Protein AF-A0A4V1V1L4-F1 (afdb_monomer)

Mean predicted aligned error: 12.37 Å

Sequence (119 aa):
MTNTNTQPEEPGHTGGHTPGPWKLGERRGDYVAIDAPSHTGLADVVWHMEDDRICGDPSPCQQANARLIAAAPDLLKALTDVLNTSGARAEYHAFKYADAIERAEAAIARATQPEAGSE

Radius of gyration: 20.82 Å; Cα contacts (8 Å, |Δi|>4): 131; chains: 1; bounding box: 66×24×64 Å

pLDDT: mean 73.31, std 17.33, range [32.75, 95.44]

Nearest PDB structures (foldseek):
  3sjq-assembly1_D  TM=6.613E-01  e=1.783E+00  Rattus norvegicus
  8f6k-assembly1_C  TM=5.291E-01  e=5.862E+00  Shewanella oneidensis
  8f6e-assembly1_B  TM=4.259E-01  e=9.678E+00  Shewanella oneidensis

Solvent-accessible surface area (backbone atoms only — not comparable to full-atom values): 7124 Å² total; per-residue (Å²): 138,85,85,79,83,76,74,80,81,69,82,74,77,77,87,68,80,84,70,58,68,43,34,79,45,68,73,59,90,49,24,30,24,30,21,33,94,90,45,75,65,80,40,77,35,64,32,43,53,86,82,32,60,82,74,74,52,64,41,69,68,31,56,40,51,50,31,38,59,25,26,42,54,49,44,53,50,20,54,51,47,44,54,62,51,69,74,52,62,98,83,80,41,76,71,59,50,51,57,28,49,50,45,37,50,53,27,49,45,56,25,70,54,78,79,77,80,83,130

Foldseek 3Di:
DDDPPDDPDDPDPPDDDDADQWDWDDDDPQWIWIDHPVGTRPDTFGQDDPVRVVVVHGDPVSQLVRQLVSLVNLQVVLVVQCVVQVVPDDPPRPPSNVVSVVSNVVSVCSSGDDDPDDD

Secondary structure (DSSP, 8-state):
---------------PPPPS--EEEEEETTEEEEEETTEEEEEEEE---TTGGGT-SPPHHHHHHHHHHHTHHHHHHHHHHHHHHHTS-TTS-HHHHHHHHHHHHHHHHHHHSPPPPP-

Structure (mmCIF, N/CA/C/O backbone):
data_AF-A0A4V1V1L4-F1
#
_entry.id   AF-A0A4V1V1L4-F1
#
loop_
_atom_site.group_PDB
_atom_site.id
_atom_site.type_symbol
_atom_site.label_atom_id
_atom_site.label_alt_id
_atom_site.label_comp_id
_atom_site.label_asym_id
_atom_site.label_entity_id
_atom_site.label_seq_id
_atom_site.pdbx_PDB_ins_code
_atom_site.Cartn_x
_atom_site.Cartn_y
_atom_site.Cartn_z
_atom_site.occupancy
_atom_site.B_iso_or_equiv
_atom_site.auth_seq_id
_atom_site.auth_comp_id
_atom_site.auth_asym_id
_atom_site.auth_atom_id
_atom_site.pdbx_PDB_model_num
ATOM 1 N N . MET A 1 1 ? -45.304 10.032 -37.216 1.00 40.53 1 MET A N 1
ATOM 2 C CA . MET A 1 1 ? -44.610 8.794 -36.807 1.00 40.53 1 MET A CA 1
ATOM 3 C C . MET A 1 1 ? -43.484 9.205 -35.874 1.00 40.53 1 MET A C 1
ATOM 5 O O . MET A 1 1 ? -42.477 9.714 -36.340 1.00 40.53 1 MET A O 1
ATOM 9 N N . THR A 1 2 ? -43.713 9.137 -34.566 1.00 40.41 2 THR A N 1
ATOM 10 C CA . THR A 1 2 ? -42.731 9.492 -33.532 1.00 40.41 2 THR A CA 1
ATOM 11 C C . THR A 1 2 ? -42.050 8.212 -33.064 1.00 40.41 2 THR A C 1
ATOM 13 O O . THR A 1 2 ? -42.693 7.388 -32.420 1.00 40.41 2 THR A O 1
ATOM 16 N N . ASN A 1 3 ? -40.775 8.027 -33.413 1.00 39.19 3 ASN A N 1
ATOM 17 C CA . ASN A 1 3 ? -39.966 6.932 -32.879 1.00 39.19 3 ASN A CA 1
ATOM 18 C C . ASN A 1 3 ? -39.511 7.299 -31.464 1.00 39.19 3 ASN A C 1
ATOM 20 O O . ASN A 1 3 ? -38.570 8.068 -31.283 1.00 39.19 3 ASN A O 1
ATOM 24 N N . THR A 1 4 ? -40.182 6.745 -30.460 1.00 49.06 4 THR A N 1
ATOM 25 C CA . THR A 1 4 ? -39.678 6.683 -29.088 1.00 49.06 4 THR A CA 1
ATOM 26 C C . THR A 1 4 ? -38.714 5.505 -28.994 1.00 49.06 4 THR A C 1
ATOM 28 O O . THR A 1 4 ? -39.134 4.364 -28.814 1.00 49.06 4 THR A O 1
ATOM 31 N N . ASN A 1 5 ? -37.420 5.776 -29.171 1.00 49.09 5 ASN A N 1
ATOM 32 C CA . ASN A 1 5 ? -36.369 4.823 -28.831 1.00 49.09 5 ASN A CA 1
ATOM 33 C C . ASN A 1 5 ? -36.198 4.829 -27.307 1.00 49.09 5 ASN A C 1
ATOM 35 O O . ASN A 1 5 ? -35.440 5.626 -26.763 1.00 49.09 5 ASN A O 1
ATOM 39 N N . THR A 1 6 ? -36.965 3.994 -26.615 1.00 55.31 6 THR A N 1
ATOM 40 C CA . THR A 1 6 ? -36.778 3.740 -25.186 1.00 55.31 6 THR A CA 1
ATOM 41 C C . THR A 1 6 ? -35.727 2.643 -25.055 1.00 55.31 6 THR A C 1
ATOM 43 O O . THR A 1 6 ? -36.057 1.459 -25.074 1.00 55.31 6 THR A O 1
ATOM 46 N N . GLN A 1 7 ? -34.451 3.028 -24.974 1.00 49.84 7 GLN A N 1
ATOM 47 C CA . GLN A 1 7 ? -33.442 2.122 -24.429 1.00 49.84 7 GLN A CA 1
ATOM 48 C C . GLN A 1 7 ? -33.807 1.839 -22.964 1.00 49.84 7 GLN A C 1
ATOM 50 O O . GLN A 1 7 ? -34.117 2.786 -22.238 1.00 49.84 7 GLN A O 1
ATOM 55 N N . PRO A 1 8 ? -33.809 0.573 -22.516 1.00 46.41 8 PRO A N 1
ATOM 56 C CA . PRO A 1 8 ? -33.900 0.281 -21.097 1.00 46.41 8 PRO A CA 1
ATOM 57 C C . PRO A 1 8 ? -32.658 0.861 -20.414 1.00 46.41 8 PRO A C 1
ATOM 59 O O . PRO A 1 8 ? -31.533 0.570 -20.817 1.00 46.41 8 PRO A O 1
ATOM 62 N N . GLU A 1 9 ? -32.878 1.719 -19.420 1.00 47.34 9 GLU A N 1
ATOM 63 C CA . GLU A 1 9 ? -31.844 2.184 -18.499 1.00 47.34 9 GLU A CA 1
ATOM 64 C C . GLU A 1 9 ? -31.229 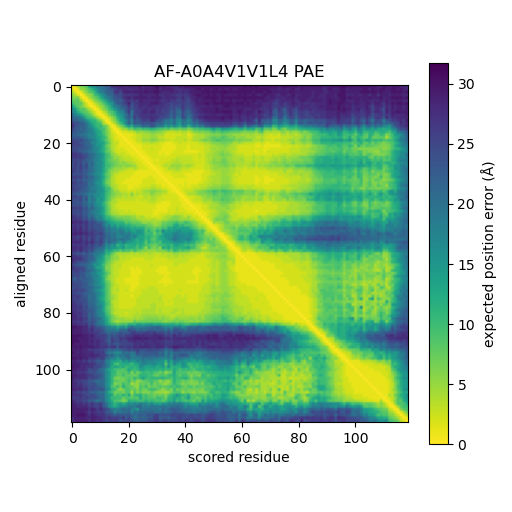0.943 -17.833 1.00 47.34 9 GLU A C 1
ATOM 66 O O . GLU A 1 9 ? -31.870 0.276 -17.015 1.00 47.34 9 GLU A O 1
ATOM 71 N N . GLU A 1 10 ? -30.011 0.591 -18.248 1.00 50.97 10 GLU A N 1
ATOM 72 C CA . GLU A 1 10 ? -29.158 -0.383 -17.567 1.00 50.97 10 GLU A CA 1
ATOM 73 C C . GLU A 1 10 ? -29.107 -0.017 -16.074 1.00 50.97 10 GLU A C 1
ATOM 75 O O . GLU A 1 10 ? -28.949 1.167 -15.752 1.00 50.97 10 GLU A O 1
ATOM 80 N N . PRO A 1 11 ? -29.250 -0.981 -15.143 1.00 44.78 11 PRO A N 1
ATOM 81 C CA . PRO A 1 11 ? -29.200 -0.681 -13.721 1.00 44.78 11 PRO A CA 1
ATOM 82 C C . PRO A 1 11 ? -27.880 0.031 -13.430 1.00 44.78 11 PRO A C 1
ATOM 84 O O . PRO A 1 11 ? -26.803 -0.514 -13.673 1.00 44.78 11 PRO A O 1
ATOM 87 N N . GLY A 1 12 ? -27.991 1.284 -12.979 1.00 40.44 12 GLY A N 1
ATOM 88 C CA . GLY A 1 12 ? -26.864 2.181 -12.780 1.00 40.44 12 GLY A CA 1
ATOM 89 C C . GLY A 1 12 ? -25.733 1.465 -12.059 1.00 40.44 12 GLY A C 1
ATOM 90 O O . GLY A 1 12 ? -25.909 0.989 -10.937 1.00 40.44 12 GLY A O 1
ATOM 91 N N . HIS A 1 13 ? -24.574 1.385 -12.714 1.00 49.56 13 HIS A N 1
ATOM 92 C CA . HIS A 1 13 ? -23.339 1.000 -12.054 1.00 49.56 13 HIS A CA 1
ATOM 93 C C . HIS A 1 13 ? -23.128 2.021 -10.942 1.00 49.56 13 HIS A C 1
ATOM 95 O O . HIS A 1 13 ? -22.737 3.159 -11.195 1.00 49.56 13 HIS A O 1
ATOM 101 N N . THR A 1 14 ? -23.456 1.651 -9.708 1.00 42.38 14 THR A N 1
ATOM 102 C CA . THR A 1 14 ? -23.097 2.435 -8.533 1.00 42.38 14 THR A CA 1
ATOM 103 C C . THR A 1 14 ? -21.578 2.552 -8.564 1.00 42.38 14 THR A C 1
ATOM 105 O O . THR A 1 14 ? -20.891 1.563 -8.316 1.00 42.38 14 THR A O 1
ATOM 108 N N . GLY A 1 15 ? -21.071 3.714 -8.989 1.00 48.50 15 GLY A N 1
ATOM 109 C CA . GLY A 1 15 ? -19.659 3.975 -9.267 1.00 48.50 15 GLY A CA 1
ATOM 110 C C . GLY A 1 15 ? -18.815 3.917 -8.001 1.00 48.50 15 GLY A C 1
ATOM 111 O O . GLY A 1 15 ? -18.466 4.947 -7.433 1.00 48.50 15 GLY A O 1
ATOM 112 N N . GLY A 1 16 ? -18.545 2.705 -7.527 1.00 65.94 16 GLY A N 1
ATOM 113 C CA . GLY A 1 16 ? -17.646 2.431 -6.418 1.00 65.94 16 GLY A CA 1
ATOM 114 C C . GLY A 1 16 ? -16.190 2.410 -6.871 1.00 65.94 16 GLY A C 1
ATOM 115 O O . GLY A 1 16 ? -15.882 2.280 -8.055 1.00 65.94 16 GLY A O 1
ATOM 116 N N . HIS A 1 17 ? -15.279 2.514 -5.907 1.00 75.44 17 HIS A N 1
ATOM 117 C CA . HIS A 1 17 ? -13.866 2.236 -6.150 1.00 75.44 17 HIS A CA 1
ATOM 118 C C . HIS A 1 17 ? -13.661 0.744 -6.431 1.00 75.44 17 HIS A C 1
ATOM 120 O O . HIS A 1 17 ? -14.385 -0.096 -5.891 1.00 75.44 17 HIS A O 1
ATOM 126 N N . THR A 1 18 ? -12.651 0.410 -7.238 1.00 86.12 18 THR A N 1
ATOM 127 C CA . THR A 1 18 ? -12.258 -0.983 -7.472 1.00 86.12 18 THR A CA 1
ATOM 128 C C . THR A 1 18 ? -11.892 -1.641 -6.138 1.00 86.12 18 THR A C 1
ATOM 130 O O . THR A 1 18 ? -10.976 -1.159 -5.468 1.00 86.12 18 THR A O 1
ATOM 133 N N . PRO A 1 19 ? -12.566 -2.727 -5.722 1.00 84.88 19 PRO A N 1
ATOM 134 C CA . PRO A 1 19 ? -12.251 -3.379 -4.458 1.00 84.88 19 PRO A CA 1
ATOM 135 C C . PRO A 1 19 ? -10.801 -3.871 -4.409 1.00 84.88 19 PRO A C 1
ATOM 137 O O . PRO A 1 19 ? -10.251 -4.331 -5.413 1.00 84.88 19 PRO A O 1
ATOM 140 N N . GLY A 1 20 ? -10.191 -3.767 -3.229 1.00 87.62 20 GLY A N 1
ATOM 141 C CA . GLY A 1 20 ? -8.898 -4.381 -2.943 1.00 87.62 20 GLY A CA 1
ATOM 142 C C . GLY A 1 20 ? -8.995 -5.901 -2.735 1.00 87.62 20 GLY A C 1
ATOM 143 O O . GLY A 1 20 ? -10.088 -6.472 -2.799 1.00 87.62 20 GLY A O 1
ATOM 144 N N . PRO A 1 21 ? -7.869 -6.567 -2.433 1.00 91.75 21 PRO A N 1
ATOM 145 C CA . PRO A 1 21 ? -6.528 -5.991 -2.303 1.00 91.75 21 PRO A CA 1
ATOM 146 C C . PRO A 1 21 ? -5.944 -5.600 -3.663 1.00 91.75 21 PRO A C 1
ATOM 148 O O . PRO A 1 21 ? -6.208 -6.271 -4.656 1.00 91.75 21 PRO A O 1
ATOM 151 N N . TRP A 1 22 ? -5.137 -4.541 -3.715 1.00 94.31 22 TRP A N 1
ATOM 152 C CA . TRP A 1 22 ? -4.312 -4.262 -4.892 1.00 94.31 22 TRP A CA 1
ATOM 153 C C . TRP A 1 22 ? -2.866 -4.690 -4.640 1.00 94.31 22 TRP A C 1
ATOM 155 O O . TRP A 1 22 ? -2.414 -4.810 -3.496 1.00 94.31 22 TRP A O 1
ATOM 165 N N . LYS A 1 23 ? -2.142 -4.955 -5.723 1.00 94.19 23 LYS A N 1
ATOM 166 C CA . LYS A 1 23 ? -0.743 -5.384 -5.698 1.00 94.19 23 LYS A CA 1
ATOM 167 C C . LYS A 1 23 ? 0.026 -4.791 -6.868 1.00 94.19 23 LYS A C 1
ATOM 169 O O . LYS A 1 23 ? -0.573 -4.411 -7.871 1.00 94.19 23 LYS A O 1
ATOM 174 N N . LEU A 1 24 ? 1.349 -4.760 -6.747 1.00 93.75 24 LEU A N 1
ATOM 175 C CA . LEU A 1 24 ? 2.208 -4.526 -7.900 1.00 93.75 24 LEU A CA 1
ATOM 176 C C . LEU A 1 24 ? 2.064 -5.721 -8.850 1.00 93.75 24 LEU A C 1
ATOM 178 O O . LEU A 1 24 ? 2.132 -6.880 -8.434 1.00 93.75 24 LEU A O 1
ATOM 182 N N . GLY A 1 25 ? 1.803 -5.407 -10.106 1.00 91.50 25 GLY A N 1
ATOM 183 C CA . GLY A 1 25 ? 1.746 -6.339 -11.213 1.00 91.50 25 GLY A CA 1
ATOM 184 C C . GLY A 1 25 ? 3.095 -6.472 -11.905 1.00 91.50 25 GLY A C 1
ATOM 185 O O . GLY A 1 25 ? 4.154 -6.145 -11.365 1.00 91.50 25 GLY A O 1
ATOM 186 N N . GLU A 1 26 ? 3.050 -6.950 -13.140 1.00 89.62 26 GLU A N 1
ATOM 187 C CA . GLU A 1 26 ? 4.250 -7.100 -13.955 1.00 89.62 26 GLU A CA 1
ATOM 188 C C . GLU A 1 26 ? 4.853 -5.745 -14.341 1.00 89.62 26 GLU A C 1
ATOM 190 O O . GLU A 1 26 ? 4.152 -4.779 -14.661 1.00 89.62 26 GLU A O 1
ATOM 195 N N . ARG A 1 27 ? 6.187 -5.700 -14.370 1.00 87.31 27 ARG A N 1
ATOM 196 C CA . ARG A 1 27 ? 6.931 -4.567 -14.915 1.00 87.31 27 ARG A CA 1
ATOM 197 C C . ARG A 1 27 ? 6.842 -4.566 -16.443 1.00 87.31 27 ARG A C 1
ATOM 199 O O . ARG A 1 27 ? 7.130 -5.570 -17.091 1.00 87.31 27 ARG A O 1
ATOM 206 N N . ARG A 1 28 ? 6.510 -3.413 -17.023 1.00 86.94 28 ARG A N 1
ATOM 207 C CA . ARG A 1 28 ? 6.382 -3.179 -18.467 1.00 86.94 28 ARG A CA 1
ATOM 208 C C . ARG A 1 28 ? 7.243 -1.988 -18.873 1.00 86.94 28 ARG A C 1
ATOM 210 O O . ARG A 1 28 ? 6.816 -0.838 -18.832 1.00 86.94 28 ARG A O 1
ATOM 217 N N . GLY A 1 29 ? 8.491 -2.273 -19.244 1.00 86.81 29 GLY A N 1
ATOM 218 C CA . GLY A 1 29 ? 9.480 -1.242 -19.563 1.00 86.81 29 GLY A CA 1
ATOM 219 C C . GLY A 1 29 ? 9.817 -0.394 -18.336 1.00 86.81 29 GLY A C 1
ATOM 220 O O . GLY A 1 29 ? 10.376 -0.908 -17.361 1.00 86.81 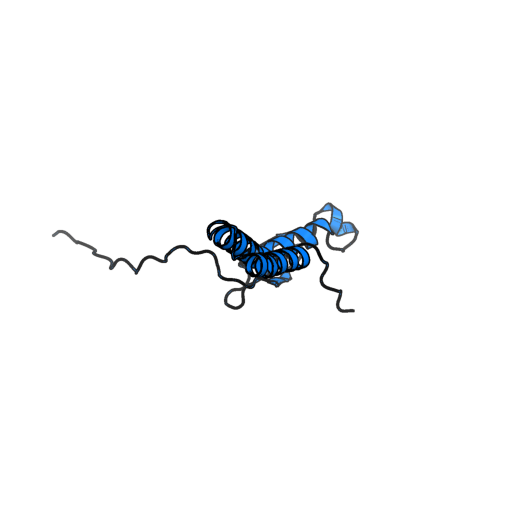29 GLY A O 1
ATOM 221 N N . ASP A 1 30 ? 9.457 0.886 -18.398 1.00 87.94 30 ASP A N 1
ATOM 222 C CA . ASP A 1 30 ? 9.676 1.872 -17.331 1.00 87.94 30 ASP A CA 1
ATOM 223 C C . ASP A 1 30 ? 8.459 2.062 -16.431 1.00 87.94 30 ASP A C 1
ATOM 225 O O . ASP A 1 30 ? 8.399 3.037 -15.691 1.00 87.94 30 ASP A O 1
ATOM 229 N N . TYR A 1 31 ? 7.494 1.148 -16.485 1.00 90.81 31 TYR A N 1
ATOM 230 C CA . TYR A 1 31 ? 6.292 1.189 -15.663 1.00 90.81 31 TYR A CA 1
ATOM 231 C C . TYR A 1 31 ? 6.096 -0.124 -14.910 1.00 90.81 31 TYR A C 1
ATOM 233 O O . TYR A 1 31 ? 6.542 -1.184 -15.357 1.00 90.81 31 TYR A O 1
ATOM 241 N N . VAL A 1 32 ? 5.396 -0.060 -13.782 1.00 92.88 32 VAL A N 1
ATOM 242 C CA . VAL A 1 32 ? 4.830 -1.226 -13.098 1.00 92.88 32 VAL A CA 1
ATOM 243 C C . VAL A 1 32 ? 3.314 -1.088 -13.043 1.00 92.88 32 VAL A C 1
ATOM 245 O O . VAL A 1 32 ? 2.799 -0.007 -12.750 1.00 92.88 32 VAL A O 1
ATOM 248 N N . ALA A 1 33 ? 2.607 -2.179 -13.321 1.00 95.44 33 ALA A N 1
ATOM 249 C CA . ALA A 1 33 ? 1.157 -2.198 -13.209 1.00 95.44 33 ALA A CA 1
ATOM 250 C C . ALA A 1 33 ? 0.714 -2.255 -11.737 1.00 95.44 33 ALA A C 1
ATOM 252 O O . ALA A 1 33 ? 1.416 -2.786 -10.876 1.00 95.44 33 ALA A O 1
ATOM 253 N N . ILE A 1 34 ? -0.484 -1.756 -11.455 1.00 95.44 34 ILE A N 1
ATOM 254 C CA . ILE A 1 34 ? -1.235 -2.033 -10.231 1.00 95.44 34 ILE A CA 1
ATOM 255 C C . ILE A 1 34 ? -2.406 -2.935 -10.603 1.00 95.44 34 ILE A C 1
ATOM 257 O O . ILE A 1 34 ? -3.224 -2.582 -11.451 1.00 95.44 34 ILE A O 1
ATOM 261 N N . ASP A 1 35 ? -2.499 -4.086 -9.949 1.00 94.94 35 ASP A N 1
ATOM 262 C CA . ASP A 1 35 ? -3.484 -5.120 -10.249 1.00 94.94 35 ASP A CA 1
ATOM 263 C C . ASP A 1 35 ? -4.400 -5.377 -9.050 1.00 94.94 35 ASP A C 1
ATOM 265 O O . ASP A 1 35 ? -3.983 -5.284 -7.896 1.00 94.94 35 ASP A O 1
ATOM 269 N N . ALA A 1 36 ? -5.633 -5.791 -9.329 1.00 92.62 36 ALA A N 1
ATOM 270 C CA . ALA A 1 36 ? -6.550 -6.418 -8.384 1.00 92.62 36 ALA A CA 1
ATOM 271 C C . ALA A 1 36 ? -6.764 -7.899 -8.751 1.00 92.62 36 ALA A C 1
ATOM 273 O O . ALA A 1 36 ? -6.524 -8.302 -9.888 1.00 92.62 36 ALA A O 1
ATOM 274 N N . PRO A 1 37 ? -7.291 -8.732 -7.835 1.00 89.94 37 PRO A N 1
ATOM 275 C CA . PRO A 1 37 ? -7.623 -10.125 -8.131 1.00 89.94 37 PRO A CA 1
ATOM 276 C C . PRO A 1 37 ? -8.520 -10.321 -9.359 1.00 89.94 37 PRO A C 1
ATOM 278 O O . PRO A 1 37 ? -8.436 -11.354 -10.014 1.00 89.94 37 PRO A O 1
ATOM 281 N N . SER A 1 38 ? -9.387 -9.350 -9.656 1.00 86.06 38 SER A N 1
ATOM 282 C CA . SER A 1 38 ? -10.361 -9.420 -10.749 1.00 86.06 38 SER A CA 1
ATOM 283 C C . SER A 1 38 ? -9.959 -8.652 -12.010 1.00 86.06 38 SER A C 1
ATOM 285 O O . SER A 1 38 ? -10.591 -8.846 -13.043 1.00 86.06 38 SER A O 1
ATOM 287 N N . HIS A 1 39 ? -8.948 -7.781 -11.943 1.00 85.12 39 HIS A N 1
ATOM 288 C CA . HIS A 1 39 ? -8.582 -6.868 -13.029 1.00 85.12 39 HIS A CA 1
ATOM 289 C C . HIS A 1 39 ? -7.083 -6.574 -12.996 1.00 85.12 39 HIS A C 1
ATOM 291 O O . HIS A 1 3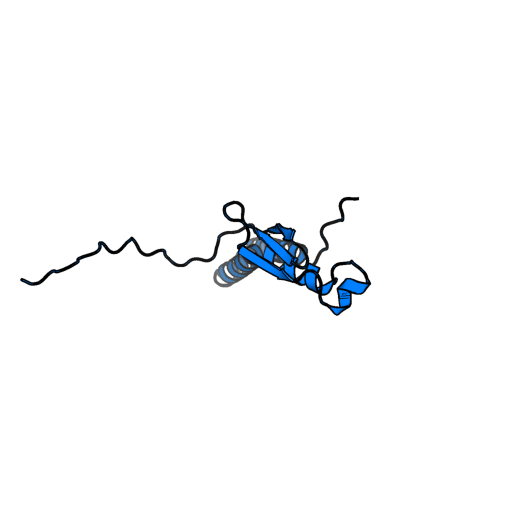9 ? -6.539 -6.263 -11.941 1.00 85.12 39 HIS A O 1
ATOM 297 N N . THR A 1 40 ? -6.430 -6.601 -14.153 1.00 88.81 40 THR A N 1
ATOM 298 C CA . THR A 1 40 ? -5.024 -6.195 -14.300 1.00 88.81 40 THR A CA 1
ATOM 299 C C . THR A 1 40 ? -4.920 -4.807 -14.922 1.00 88.81 40 THR A C 1
ATOM 301 O O . THR A 1 40 ? -5.764 -4.456 -15.748 1.00 88.81 40 THR A O 1
ATOM 304 N N . GLY A 1 41 ? -3.869 -4.054 -14.601 1.00 88.25 41 GLY A N 1
ATOM 305 C CA . GLY A 1 41 ? -3.598 -2.746 -15.203 1.00 88.25 41 GLY A CA 1
ATOM 306 C C . GLY A 1 41 ? -4.570 -1.655 -14.754 1.00 88.25 41 GLY A C 1
ATOM 307 O O . GLY A 1 41 ? -5.020 -0.854 -15.568 1.00 88.25 41 GLY A O 1
ATOM 308 N N . LEU A 1 42 ? -4.914 -1.625 -13.464 1.00 90.94 42 LEU A N 1
ATOM 309 C CA . LEU A 1 42 ? -5.729 -0.558 -12.872 1.00 90.94 42 LEU A CA 1
ATOM 310 C C . LEU A 1 42 ? -5.033 0.806 -12.946 1.00 90.94 42 LEU A C 1
ATOM 312 O O . LEU A 1 42 ? -5.696 1.834 -13.067 1.00 90.94 42 LEU A O 1
ATOM 316 N N . ALA A 1 43 ? -3.704 0.802 -12.851 1.00 92.25 43 ALA A N 1
ATOM 317 C CA . ALA A 1 43 ? -2.842 1.959 -13.035 1.00 92.25 43 ALA A CA 1
ATOM 318 C C . ALA A 1 43 ? -1.453 1.503 -13.494 1.00 92.25 43 ALA A C 1
ATOM 320 O O . ALA A 1 43 ? -1.013 0.421 -13.109 1.00 92.25 43 ALA A O 1
ATOM 321 N N . ASP A 1 44 ? -0.755 2.352 -14.246 1.00 93.56 44 ASP A N 1
ATOM 322 C CA . ASP A 1 44 ? 0.673 2.207 -14.529 1.00 93.56 44 ASP A CA 1
ATOM 323 C C . ASP A 1 44 ? 1.443 3.263 -13.735 1.00 93.56 44 ASP A C 1
ATOM 325 O O . ASP A 1 44 ? 1.177 4.464 -13.836 1.00 93.56 44 ASP A O 1
ATOM 329 N N . VAL A 1 45 ? 2.400 2.816 -12.928 1.00 92.56 45 VAL A N 1
ATOM 330 C CA . VAL A 1 45 ? 3.250 3.684 -12.113 1.00 92.56 45 VAL A CA 1
ATOM 331 C C . VAL A 1 45 ? 4.619 3.758 -12.762 1.00 92.56 45 VAL A C 1
ATOM 333 O O . VAL A 1 45 ? 5.215 2.723 -13.059 1.00 92.56 45 VAL A O 1
ATOM 336 N N . VAL A 1 46 ? 5.120 4.976 -12.978 1.00 90.56 46 VAL A N 1
ATOM 337 C CA . VAL A 1 46 ? 6.486 5.194 -13.470 1.00 90.56 46 VAL A CA 1
ATOM 338 C C . VAL A 1 46 ? 7.454 4.508 -12.517 1.00 90.56 46 VAL A C 1
ATOM 340 O O . VAL A 1 46 ? 7.427 4.767 -11.323 1.00 90.56 46 VAL A O 1
ATOM 343 N N . TRP A 1 47 ? 8.290 3.632 -13.052 1.00 85.75 47 TRP A N 1
ATOM 344 C CA . TRP A 1 47 ? 9.264 2.815 -12.336 1.00 85.75 47 TRP A CA 1
ATOM 345 C C . TRP A 1 47 ? 10.686 3.358 -12.508 1.00 85.75 47 TRP A C 1
ATOM 347 O O . TRP A 1 47 ? 11.483 3.316 -11.572 1.00 85.75 47 TRP A O 1
ATOM 357 N N . HIS A 1 48 ? 10.975 3.931 -13.681 1.00 82.69 48 HIS A N 1
ATOM 358 C CA . HIS A 1 48 ? 12.225 4.622 -13.992 1.00 82.69 48 HIS A CA 1
ATOM 359 C C . HIS A 1 48 ? 11.950 6.026 -14.508 1.00 82.69 48 HIS A C 1
ATOM 361 O O . HIS A 1 48 ? 11.207 6.192 -15.477 1.00 82.69 48 HIS A O 1
ATOM 367 N N . MET A 1 49 ? 12.582 7.031 -13.902 1.00 76.50 49 MET A N 1
ATOM 368 C CA . MET A 1 49 ? 12.674 8.347 -14.525 1.00 76.50 49 MET A CA 1
ATOM 369 C C . MET A 1 49 ? 13.776 8.325 -15.590 1.00 76.50 49 MET A C 1
ATOM 371 O O . MET A 1 49 ? 14.654 7.461 -15.582 1.00 76.50 49 MET A O 1
ATOM 375 N N . GLU A 1 50 ? 13.739 9.279 -16.519 1.00 72.12 50 GLU A N 1
ATOM 376 C CA . GLU A 1 50 ? 14.727 9.385 -17.602 1.00 72.12 50 GLU A CA 1
ATOM 377 C C . GLU A 1 50 ? 16.172 9.443 -17.071 1.00 72.12 50 GLU A C 1
ATOM 379 O O . GLU A 1 50 ? 17.053 8.783 -17.623 1.00 72.12 50 GLU A O 1
ATOM 384 N N . ASP A 1 51 ? 16.372 10.115 -15.935 1.00 69.50 51 ASP A N 1
ATOM 385 C CA . ASP A 1 51 ? 17.665 10.239 -15.253 1.00 69.50 51 ASP A CA 1
ATOM 386 C C . ASP A 1 51 ? 18.119 8.938 -14.554 1.00 69.50 51 ASP A C 1
ATOM 388 O O . ASP A 1 51 ? 19.318 8.709 -14.389 1.00 69.50 51 ASP A O 1
ATOM 392 N N . ASP A 1 52 ? 17.188 8.046 -14.193 1.00 66.06 52 ASP A N 1
ATOM 393 C CA . ASP A 1 52 ? 17.484 6.770 -13.517 1.00 66.06 52 ASP A CA 1
ATOM 394 C C . ASP A 1 52 ? 17.888 5.664 -14.504 1.00 66.06 52 ASP A C 1
ATOM 396 O O . ASP A 1 52 ? 18.533 4.680 -14.131 1.00 66.06 52 ASP A O 1
ATOM 400 N N . ARG A 1 53 ? 17.554 5.825 -15.795 1.00 62.53 53 ARG A N 1
ATOM 401 C CA . ARG A 1 53 ? 17.872 4.838 -16.843 1.00 62.53 53 ARG A CA 1
ATOM 402 C C . ARG A 1 53 ? 19.373 4.586 -16.994 1.00 62.53 53 ARG A C 1
ATOM 404 O O . ARG A 1 53 ? 19.758 3.535 -17.497 1.00 62.53 53 ARG A O 1
ATOM 411 N N . ILE A 1 54 ? 20.211 5.525 -16.552 1.00 61.62 54 ILE A N 1
ATOM 412 C CA . ILE A 1 54 ? 21.676 5.407 -16.579 1.00 61.62 54 ILE A CA 1
ATOM 413 C C . ILE A 1 54 ? 22.160 4.324 -15.600 1.00 61.62 54 ILE A C 1
ATOM 415 O O . ILE A 1 54 ? 23.141 3.638 -15.884 1.00 61.62 54 ILE A O 1
ATOM 419 N N . CYS A 1 55 ? 21.458 4.141 -14.478 1.00 63.62 55 CYS A N 1
ATOM 420 C CA . CYS A 1 55 ? 21.809 3.183 -13.429 1.00 63.62 55 CYS A CA 1
ATOM 421 C C . CYS A 1 55 ? 21.066 1.845 -13.577 1.00 63.62 55 CYS A C 1
ATOM 423 O O . CYS A 1 55 ? 21.483 0.853 -12.992 1.00 63.62 55 CYS A O 1
ATOM 425 N N . GLY A 1 56 ? 19.979 1.807 -14.359 1.00 65.44 56 GLY A N 1
ATOM 426 C CA . GLY A 1 56 ? 19.182 0.601 -14.623 1.00 65.44 56 GLY A CA 1
ATOM 427 C C . GLY A 1 56 ? 18.264 0.162 -13.474 1.00 65.44 56 GLY A C 1
ATOM 428 O O . GLY A 1 56 ? 17.42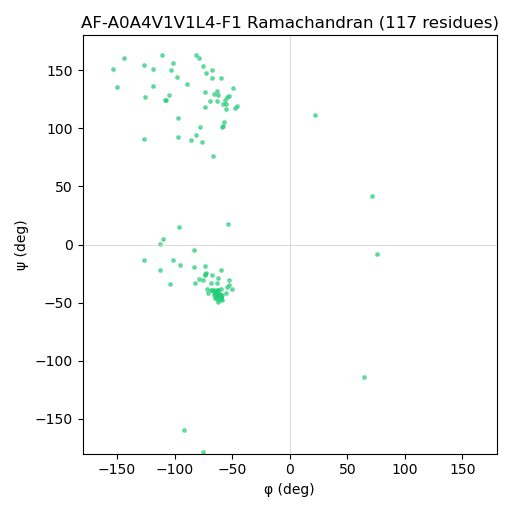4 -0.720 -13.682 1.00 65.44 56 GLY A O 1
ATOM 429 N N . ASP A 1 57 ? 18.394 0.802 -12.310 1.00 72.94 57 ASP A N 1
ATOM 430 C CA . ASP A 1 57 ? 17.644 0.507 -11.093 1.00 72.94 57 ASP A CA 1
ATOM 431 C C . ASP A 1 57 ? 16.432 1.439 -10.901 1.00 72.94 57 ASP A C 1
ATOM 433 O O . ASP A 1 57 ? 16.514 2.641 -11.175 1.00 72.94 57 ASP A O 1
ATOM 437 N N . PRO A 1 58 ? 15.311 0.920 -10.361 1.00 70.19 58 PRO A N 1
ATOM 438 C CA . PRO A 1 58 ? 14.154 1.728 -10.005 1.00 70.19 58 PRO A CA 1
ATOM 439 C C . PRO A 1 58 ? 14.463 2.762 -8.943 1.00 70.19 58 PRO A C 1
ATOM 441 O O . PRO A 1 58 ? 14.919 2.412 -7.851 1.00 70.19 58 PRO A O 1
ATOM 444 N N . SER A 1 59 ? 14.098 4.018 -9.220 1.00 82.31 59 SER A N 1
ATOM 445 C CA . SER A 1 59 ? 14.196 5.082 -8.226 1.00 82.31 59 SER A CA 1
ATOM 446 C C . SER A 1 59 ? 13.448 4.671 -6.956 1.00 82.31 59 SER A C 1
ATOM 448 O O . SER A 1 59 ? 12.266 4.308 -7.026 1.00 82.31 59 SER A O 1
ATOM 450 N N . PRO A 1 60 ? 14.095 4.728 -5.777 1.00 84.38 60 PRO A N 1
ATOM 451 C CA . PRO A 1 60 ? 13.465 4.357 -4.513 1.00 84.38 60 PRO A CA 1
ATOM 452 C C . PRO A 1 60 ? 12.137 5.084 -4.269 1.00 84.38 60 PRO A C 1
ATOM 454 O O . PRO A 1 60 ? 11.193 4.496 -3.741 1.00 84.38 60 PRO A O 1
ATOM 457 N N . CYS A 1 61 ? 12.035 6.340 -4.718 1.00 83.75 61 CYS A N 1
ATOM 458 C CA . CYS A 1 61 ? 10.812 7.132 -4.631 1.00 83.75 61 CYS A CA 1
ATOM 459 C C . CYS A 1 61 ? 9.668 6.519 -5.448 1.00 83.75 61 CYS A C 1
ATOM 461 O O . CYS A 1 61 ? 8.531 6.487 -4.988 1.00 83.75 61 CYS A O 1
ATOM 463 N N . GLN A 1 62 ? 9.960 5.993 -6.637 1.00 88.19 62 GLN A N 1
ATOM 464 C CA . GLN A 1 62 ? 8.943 5.387 -7.492 1.00 88.19 62 GLN A CA 1
ATOM 465 C C . GLN A 1 62 ? 8.450 4.046 -6.959 1.00 88.19 62 GLN A C 1
ATOM 467 O O . GLN A 1 62 ? 7.247 3.777 -6.963 1.00 88.19 62 GLN A O 1
ATOM 472 N N . GLN A 1 63 ? 9.354 3.242 -6.400 1.00 88.06 63 GLN A N 1
ATOM 473 C CA . GLN A 1 63 ? 8.962 2.020 -5.701 1.00 88.06 63 GLN A CA 1
ATOM 474 C C . GLN A 1 63 ? 8.048 2.333 -4.510 1.00 88.06 63 GLN A C 1
ATOM 476 O O . GLN A 1 63 ? 7.045 1.651 -4.306 1.00 88.06 63 GLN A O 1
ATOM 481 N N . ALA A 1 64 ? 8.367 3.379 -3.741 1.00 88.62 64 ALA A N 1
ATOM 482 C CA . ALA A 1 64 ? 7.534 3.823 -2.629 1.00 88.62 64 ALA A CA 1
ATOM 483 C C . ALA A 1 64 ? 6.148 4.294 -3.106 1.00 88.62 64 ALA A C 1
ATOM 485 O O . ALA A 1 64 ? 5.137 3.894 -2.531 1.00 88.62 64 ALA A O 1
ATOM 486 N N . ASN A 1 65 ? 6.080 5.062 -4.198 1.00 90.25 65 ASN A N 1
ATOM 487 C CA . ASN A 1 65 ? 4.813 5.498 -4.791 1.00 90.25 65 ASN A CA 1
ATOM 488 C C . ASN A 1 65 ? 3.942 4.311 -5.227 1.00 90.25 65 ASN A C 1
ATOM 490 O O . ASN A 1 65 ? 2.750 4.279 -4.924 1.00 90.25 65 ASN A O 1
ATOM 494 N N . ALA A 1 66 ? 4.529 3.314 -5.897 1.00 91.81 66 ALA A N 1
ATOM 495 C CA . ALA A 1 66 ? 3.800 2.124 -6.329 1.00 91.81 66 ALA A CA 1
ATOM 496 C C . ALA A 1 66 ? 3.218 1.343 -5.140 1.00 91.81 66 ALA A C 1
ATOM 498 O O . ALA A 1 66 ? 2.057 0.934 -5.178 1.00 91.81 66 ALA A O 1
ATOM 499 N N . ARG A 1 67 ? 3.992 1.186 -4.056 1.00 92.25 67 ARG A N 1
ATOM 500 C CA . ARG A 1 67 ? 3.526 0.532 -2.820 1.00 92.25 67 ARG A CA 1
ATOM 501 C C . ARG A 1 67 ? 2.408 1.316 -2.144 1.00 92.25 67 ARG A C 1
ATOM 503 O O . ARG A 1 67 ? 1.408 0.723 -1.746 1.00 92.25 67 ARG A O 1
ATOM 510 N N . LEU A 1 68 ? 2.533 2.642 -2.074 1.00 91.44 68 LEU A N 1
ATOM 511 C CA . LEU A 1 68 ? 1.497 3.512 -1.522 1.00 91.44 68 LEU A CA 1
ATOM 512 C C . LEU A 1 68 ? 0.177 3.379 -2.296 1.00 91.44 68 LEU A C 1
ATOM 514 O O . LEU A 1 68 ? -0.881 3.241 -1.684 1.00 91.44 68 LEU A O 1
ATOM 518 N N . ILE A 1 69 ? 0.234 3.371 -3.630 1.00 93.06 69 ILE A N 1
ATOM 519 C CA . ILE A 1 69 ? -0.951 3.203 -4.481 1.00 93.06 69 ILE A CA 1
ATOM 520 C C . ILE A 1 69 ? -1.566 1.812 -4.283 1.00 93.06 69 ILE A C 1
ATOM 522 O O . ILE A 1 69 ? -2.775 1.705 -4.088 1.00 93.06 69 ILE A O 1
ATOM 526 N N . ALA A 1 70 ? -0.756 0.750 -4.267 1.00 93.44 70 ALA A N 1
ATOM 527 C CA . ALA A 1 70 ? -1.243 -0.612 -4.037 1.00 93.44 70 ALA A CA 1
ATOM 528 C C . ALA A 1 70 ? -1.893 -0.799 -2.651 1.00 93.44 70 ALA A C 1
ATOM 530 O O . ALA A 1 70 ? -2.800 -1.617 -2.495 1.00 93.44 70 ALA A O 1
ATOM 531 N N . ALA A 1 71 ? -1.467 -0.031 -1.646 1.00 91.50 71 ALA A N 1
ATOM 532 C CA . ALA A 1 71 ? -2.044 -0.051 -0.304 1.00 91.50 71 ALA A CA 1
ATOM 533 C C . ALA A 1 71 ? -3.303 0.826 -0.152 1.00 91.50 71 ALA A C 1
ATOM 535 O O . ALA A 1 71 ? -3.927 0.807 0.909 1.00 91.50 71 ALA A O 1
ATOM 536 N N . ALA A 1 72 ? -3.714 1.587 -1.176 1.00 91.75 72 ALA A N 1
ATOM 537 C CA . ALA A 1 72 ? -4.814 2.549 -1.062 1.00 91.75 72 ALA A CA 1
ATOM 538 C C . ALA A 1 72 ? -6.145 1.948 -0.553 1.00 91.75 72 ALA A C 1
ATOM 540 O O . ALA A 1 72 ? -6.768 2.576 0.310 1.00 91.75 72 ALA A O 1
ATOM 541 N N . PRO A 1 73 ? -6.586 0.743 -0.983 1.00 89.62 73 PRO A N 1
ATOM 542 C CA . PRO A 1 73 ? -7.788 0.121 -0.423 1.00 89.62 73 PRO A CA 1
ATOM 543 C C . PRO A 1 73 ? -7.673 -0.180 1.078 1.00 89.62 73 PRO A C 1
ATOM 545 O O . PRO A 1 73 ? -8.630 0.031 1.825 1.00 89.62 73 PRO A O 1
ATOM 548 N N . ASP A 1 74 ? -6.501 -0.631 1.529 1.00 87.69 74 ASP A N 1
ATOM 549 C CA . ASP A 1 74 ? -6.256 -0.969 2.933 1.00 87.69 74 ASP A CA 1
ATOM 550 C C . ASP A 1 74 ? -6.197 0.295 3.796 1.00 87.69 74 ASP A C 1
ATOM 552 O O . ASP A 1 74 ? -6.797 0.339 4.870 1.00 87.69 74 ASP A O 1
ATOM 556 N N . LEU A 1 75 ? -5.546 1.353 3.296 1.00 87.38 75 LEU A N 1
ATOM 557 C CA . LEU A 1 75 ? -5.507 2.667 3.944 1.00 87.38 75 LEU A CA 1
ATOM 558 C C . LEU A 1 75 ? -6.918 3.245 4.107 1.00 87.38 75 LEU A C 1
ATOM 560 O O . LEU A 1 75 ? -7.278 3.692 5.196 1.00 87.38 75 LEU A O 1
ATOM 564 N N . LEU A 1 76 ? -7.745 3.191 3.056 1.00 84.62 76 LEU A N 1
ATOM 565 C CA . LEU A 1 76 ? -9.134 3.653 3.115 1.00 84.62 76 LEU A CA 1
ATOM 566 C C . LEU A 1 76 ? -9.945 2.864 4.151 1.00 84.62 76 LEU A C 1
ATOM 568 O O . LEU A 1 76 ? -10.691 3.456 4.937 1.00 84.62 76 LEU A O 1
ATOM 572 N N . LYS A 1 77 ? -9.784 1.536 4.181 1.00 84.50 77 LYS A N 1
ATOM 573 C CA . LYS A 1 77 ? -10.450 0.673 5.159 1.00 84.50 77 LYS A CA 1
ATOM 574 C C . LYS A 1 77 ? -10.028 1.013 6.588 1.00 84.50 77 LYS A C 1
ATOM 576 O O . LYS A 1 77 ? -10.894 1.219 7.433 1.00 84.50 77 LYS A O 1
ATOM 581 N N . ALA A 1 78 ? -8.728 1.118 6.849 1.00 84.38 78 ALA A N 1
ATOM 582 C CA . ALA A 1 78 ? -8.212 1.415 8.179 1.00 84.38 78 ALA A CA 1
ATOM 583 C C . ALA A 1 78 ? -8.685 2.785 8.693 1.00 84.38 78 ALA A C 1
ATOM 585 O O . ALA A 1 78 ? -9.166 2.890 9.820 1.00 84.38 78 ALA A O 1
ATOM 586 N N . LEU A 1 79 ? -8.640 3.827 7.854 1.00 81.75 79 LEU A N 1
ATOM 587 C CA . LEU A 1 79 ? -9.136 5.161 8.212 1.00 81.75 79 LEU A CA 1
ATOM 588 C C . LEU A 1 79 ? -10.644 5.160 8.497 1.00 81.75 79 LEU A C 1
ATOM 590 O O . LEU A 1 79 ? -11.101 5.792 9.451 1.00 81.75 79 LEU A O 1
ATOM 594 N N . THR A 1 80 ? -11.416 4.412 7.708 1.00 80.25 80 THR A N 1
ATOM 595 C CA . THR A 1 80 ? -12.858 4.241 7.931 1.00 80.25 80 THR A CA 1
ATOM 596 C C . THR A 1 80 ? -13.133 3.545 9.267 1.00 80.25 80 THR A C 1
ATOM 598 O O . THR A 1 80 ? -13.997 3.984 10.026 1.00 80.25 80 THR A O 1
ATOM 601 N N . ASP A 1 81 ? -12.372 2.499 9.596 1.00 80.44 81 ASP A N 1
ATOM 602 C CA . ASP A 1 81 ? -12.501 1.772 10.862 1.00 80.44 81 ASP A CA 1
ATOM 603 C C . ASP A 1 81 ? -12.171 2.672 12.073 1.00 80.44 81 ASP A C 1
ATOM 605 O O . ASP A 1 81 ? -12.878 2.631 13.086 1.00 80.44 81 ASP A O 1
ATOM 609 N N . VAL A 1 82 ? -11.159 3.543 11.960 1.00 76.88 82 VAL A N 1
ATOM 610 C CA . VAL A 1 82 ? -10.819 4.545 12.988 1.00 76.88 82 VAL A CA 1
ATOM 611 C C . VAL A 1 82 ? -11.971 5.534 13.210 1.00 76.88 82 VAL A C 1
ATOM 613 O O . VAL A 1 82 ? -12.370 5.762 14.356 1.00 76.88 82 VAL A O 1
ATOM 616 N N . LEU A 1 83 ? -12.551 6.089 12.139 1.00 68.56 83 LEU A N 1
ATOM 617 C CA . LEU A 1 83 ? -13.665 7.047 12.225 1.00 68.56 83 LEU A CA 1
ATOM 618 C C . LEU A 1 83 ? -14.946 6.418 12.791 1.00 68.56 83 LEU A C 1
ATOM 620 O O . LEU A 1 83 ? -15.631 7.016 13.621 1.00 68.56 83 LEU A O 1
ATOM 624 N N . ASN A 1 84 ? -15.258 5.186 12.390 1.00 68.19 84 ASN A N 1
ATOM 625 C CA . ASN A 1 84 ? -16.424 4.467 12.903 1.00 68.19 84 ASN A CA 1
ATOM 626 C C . ASN A 1 84 ? -16.282 4.110 14.391 1.00 68.19 84 ASN A C 1
ATOM 628 O O . ASN A 1 84 ? -17.283 3.975 15.098 1.00 68.19 84 ASN A O 1
ATOM 632 N N . THR A 1 85 ? -15.048 3.979 14.882 1.00 65.44 85 THR A N 1
ATOM 633 C CA . THR A 1 85 ? -14.771 3.677 16.291 1.00 65.44 85 THR A CA 1
ATOM 634 C C . THR A 1 85 ? -14.807 4.932 17.167 1.00 65.44 85 THR A C 1
ATOM 636 O O . THR A 1 85 ? -15.274 4.849 18.301 1.00 65.44 85 THR A O 1
ATOM 639 N N . SER A 1 86 ? -14.412 6.100 16.646 1.00 60.62 86 SER A N 1
ATOM 640 C CA . SER A 1 86 ? -14.443 7.373 17.386 1.00 60.62 8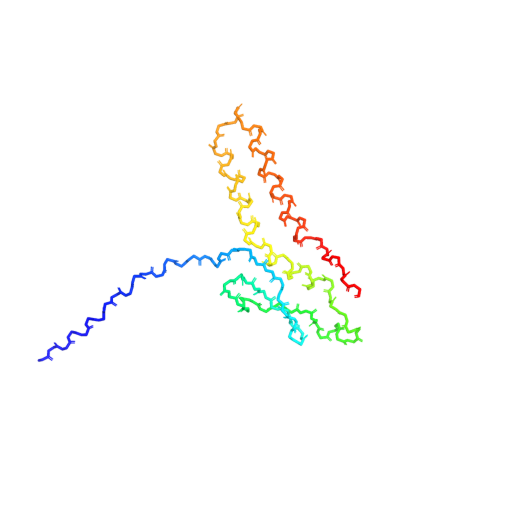6 SER A CA 1
ATOM 641 C C . SER A 1 86 ? -15.850 7.954 17.579 1.00 60.62 86 SER A C 1
ATOM 643 O O . SER A 1 86 ? -16.104 8.632 18.575 1.00 60.62 86 SER A O 1
ATOM 645 N N . GLY A 1 87 ? -16.796 7.634 16.687 1.00 55.69 87 GLY A N 1
ATOM 646 C CA . GLY A 1 87 ? -18.211 8.009 16.825 1.00 55.69 87 GLY A CA 1
ATOM 647 C C . GLY A 1 87 ? -18.987 7.209 17.884 1.00 55.69 87 GLY A C 1
ATOM 648 O O . GLY A 1 87 ? -20.039 7.651 18.353 1.00 55.69 87 GLY A O 1
ATOM 649 N N . ALA A 1 88 ? -18.476 6.050 18.309 1.00 51.88 88 ALA A N 1
ATOM 650 C CA . ALA A 1 88 ? -19.101 5.202 19.317 1.00 51.88 88 ALA A CA 1
ATOM 651 C C . ALA A 1 88 ? -18.483 5.477 20.705 1.00 51.88 88 ALA A C 1
ATOM 653 O O . ALA A 1 88 ? -17.452 4.931 21.069 1.00 51.88 88 ALA A O 1
ATOM 654 N N . ARG A 1 89 ? -19.110 6.401 21.448 1.00 51.00 89 ARG A N 1
ATOM 655 C CA . ARG A 1 89 ? -18.995 6.709 22.898 1.00 51.00 89 ARG A CA 1
ATOM 656 C C . ARG A 1 89 ? -17.705 6.259 23.624 1.00 51.00 89 ARG A C 1
ATOM 658 O O . ARG A 1 89 ? -17.510 5.092 23.956 1.00 51.00 89 ARG A O 1
ATOM 665 N N . ALA A 1 90 ? -16.927 7.268 24.010 1.00 51.34 90 ALA A N 1
ATOM 6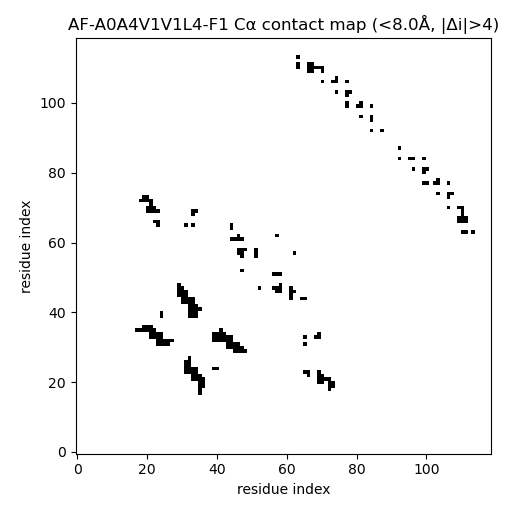66 C CA . ALA A 1 90 ? -15.600 7.291 24.635 1.00 51.34 90 ALA A CA 1
ATOM 667 C C . ALA A 1 90 ? -15.339 6.493 25.941 1.00 51.34 90 ALA A C 1
ATOM 669 O O . ALA A 1 90 ? -14.324 6.737 26.581 1.00 51.34 90 ALA A O 1
ATOM 670 N N . GLU A 1 91 ? -16.158 5.520 26.345 1.00 53.34 91 GLU A N 1
ATOM 671 C CA . GLU A 1 91 ? -15.937 4.787 27.611 1.00 53.34 91 GLU A CA 1
ATOM 672 C C . GLU A 1 91 ? -15.893 3.253 27.463 1.00 53.34 91 GLU A C 1
ATOM 674 O O . GLU A 1 91 ? -15.399 2.572 28.356 1.00 53.34 91 GLU A O 1
ATOM 679 N N . TYR A 1 92 ? -16.309 2.685 26.319 1.00 54.09 92 TYR A N 1
ATOM 680 C CA . TYR A 1 92 ? -16.359 1.220 26.110 1.00 54.09 92 TYR A CA 1
ATOM 681 C C . TYR A 1 92 ? -15.349 0.683 25.069 1.00 54.09 92 TYR A C 1
ATOM 683 O O . TYR A 1 92 ? -15.304 -0.510 24.783 1.00 54.09 92 TYR A O 1
ATOM 691 N N . HIS A 1 93 ? -14.532 1.553 24.463 1.00 54.50 93 HIS A N 1
ATOM 692 C CA . HIS A 1 93 ? -13.902 1.274 23.162 1.00 54.50 93 HIS A CA 1
ATOM 693 C C . HIS A 1 93 ? -12.385 1.041 23.163 1.00 54.50 93 HIS A C 1
ATOM 695 O O . HIS A 1 93 ? -11.830 0.832 22.087 1.00 54.50 93 HIS A O 1
ATOM 701 N N . ALA A 1 94 ? -11.710 0.995 24.318 1.00 58.06 94 ALA A N 1
ATOM 702 C CA . ALA A 1 94 ? -10.250 0.802 24.384 1.00 58.06 94 ALA A CA 1
ATOM 703 C C . ALA A 1 94 ? -9.754 -0.397 23.541 1.00 58.06 94 ALA A C 1
ATOM 705 O O . ALA A 1 94 ? -8.748 -0.290 22.847 1.00 58.06 94 ALA A O 1
ATOM 706 N N . PHE A 1 95 ? -10.515 -1.497 23.515 1.00 59.78 95 PHE A N 1
ATOM 707 C CA . PHE A 1 95 ? -10.183 -2.691 22.727 1.00 59.78 95 PHE A CA 1
ATOM 708 C C . PHE A 1 95 ? -10.430 -2.539 21.216 1.00 59.78 95 PHE A C 1
ATOM 710 O O . PHE A 1 95 ? -9.726 -3.144 20.416 1.00 59.78 95 PHE A O 1
ATOM 717 N N . LYS A 1 96 ? -11.414 -1.726 20.804 1.00 59.66 96 LYS A N 1
ATOM 718 C CA . LYS A 1 96 ? -11.707 -1.487 19.379 1.00 59.66 96 LYS A CA 1
ATOM 719 C C . LYS A 1 96 ? -10.732 -0.499 18.744 1.00 59.66 96 LYS A C 1
ATOM 721 O O . LYS A 1 96 ? -10.445 -0.619 17.558 1.00 59.66 96 LYS A O 1
ATOM 726 N N . TYR A 1 97 ? -10.201 0.445 19.525 1.00 65.88 97 TYR A N 1
ATOM 727 C CA . TYR A 1 97 ? -9.138 1.326 19.045 1.00 65.88 97 TYR A CA 1
ATOM 728 C C . TYR A 1 97 ? -7.850 0.552 18.765 1.00 65.88 97 TYR A C 1
ATOM 730 O O . TYR A 1 97 ? -7.222 0.827 17.753 1.00 65.88 97 TYR A O 1
ATOM 738 N N . ALA A 1 98 ? -7.492 -0.435 19.594 1.00 68.44 98 ALA A N 1
ATOM 739 C CA . ALA A 1 98 ? -6.286 -1.239 19.385 1.00 68.44 98 ALA A CA 1
ATOM 740 C C . ALA A 1 98 ? -6.293 -1.969 18.028 1.00 68.44 98 ALA A C 1
ATOM 742 O O . ALA A 1 98 ? -5.343 -1.840 17.269 1.00 68.44 98 ALA A O 1
ATOM 743 N N . ASP A 1 99 ? -7.395 -2.639 17.682 1.00 73.31 99 ASP A N 1
ATOM 744 C CA . ASP A 1 99 ? -7.550 -3.369 16.412 1.00 73.31 99 ASP A CA 1
ATOM 745 C C . ASP A 1 99 ? -7.593 -2.436 15.181 1.00 73.31 99 ASP A C 1
ATOM 747 O O . ASP A 1 99 ? -7.006 -2.725 14.138 1.00 73.31 99 ASP A O 1
ATOM 751 N N . ALA A 1 100 ? -8.250 -1.275 15.289 1.00 72.31 100 ALA A N 1
ATOM 752 C CA . ALA A 1 100 ? -8.254 -0.285 14.209 1.00 72.31 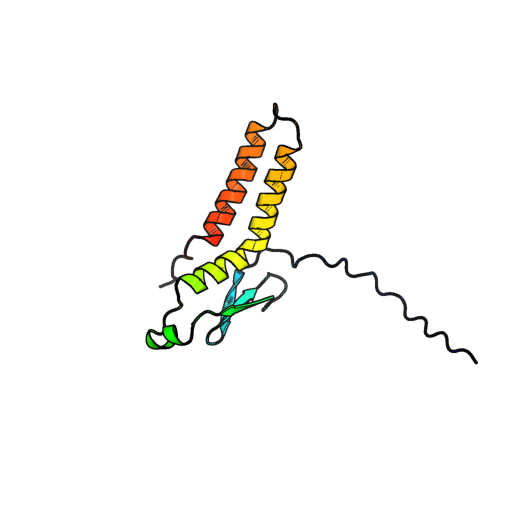100 ALA A CA 1
ATOM 753 C C . ALA A 1 100 ? -6.872 0.365 14.008 1.00 72.31 100 ALA A C 1
ATOM 755 O O . ALA A 1 100 ? -6.460 0.587 12.869 1.00 72.31 100 ALA A O 1
ATOM 756 N N . ILE A 1 101 ? -6.157 0.646 15.102 1.00 74.62 101 ILE A N 1
ATOM 757 C CA . ILE A 1 101 ? -4.780 1.149 15.074 1.00 74.62 101 ILE A CA 1
ATOM 758 C C . ILE A 1 101 ? -3.857 0.097 14.458 1.00 74.62 101 ILE A C 1
ATOM 760 O O . ILE A 1 101 ? -3.122 0.436 13.542 1.00 74.62 101 ILE A O 1
ATOM 764 N N . GLU A 1 102 ? -3.962 -1.172 14.854 1.00 80.69 102 GLU A N 1
ATOM 765 C CA . GLU A 1 102 ? -3.163 -2.265 14.286 1.00 80.69 102 GLU A CA 1
ATOM 766 C C . GLU A 1 102 ? -3.385 -2.405 12.772 1.00 80.69 102 GLU A C 1
ATOM 768 O O . GLU A 1 102 ? -2.429 -2.506 12.003 1.00 80.69 102 GLU A O 1
ATOM 773 N N . ARG A 1 103 ? -4.639 -2.327 12.298 1.00 79.19 103 ARG A N 1
ATOM 774 C CA . ARG A 1 103 ? -4.924 -2.315 10.852 1.00 79.19 103 ARG A CA 1
ATOM 775 C C . ARG A 1 103 ? -4.327 -1.100 10.142 1.00 79.19 103 ARG A C 1
ATOM 777 O O . ARG A 1 103 ? -3.834 -1.238 9.023 1.00 79.19 103 ARG A O 1
ATOM 784 N N . ALA A 1 104 ? -4.373 0.078 10.763 1.00 74.56 104 ALA A N 1
ATOM 785 C CA . ALA A 1 104 ? -3.756 1.281 10.212 1.00 74.56 104 ALA A CA 1
ATOM 786 C C . ALA A 1 104 ? -2.227 1.156 10.153 1.00 74.56 104 ALA A C 1
ATOM 788 O O . ALA A 1 104 ? -1.632 1.476 9.126 1.00 74.56 104 ALA A O 1
ATOM 789 N N . GLU A 1 105 ? -1.601 0.631 11.204 1.00 76.94 105 GLU A N 1
ATOM 790 C CA . GLU A 1 105 ? -0.166 0.345 11.265 1.00 76.94 105 GLU A CA 1
ATOM 791 C C . GLU A 1 105 ? 0.246 -0.670 10.197 1.00 76.94 105 GLU A C 1
ATOM 793 O O . GLU A 1 105 ? 1.216 -0.433 9.479 1.00 76.94 105 GLU A O 1
ATOM 798 N N . ALA A 1 106 ? -0.519 -1.750 10.013 1.00 78.69 106 ALA A N 1
ATOM 799 C CA . ALA A 1 106 ? -0.274 -2.738 8.966 1.00 78.69 106 ALA A CA 1
ATOM 800 C C . ALA A 1 106 ? -0.366 -2.122 7.559 1.00 78.69 106 ALA A C 1
ATOM 802 O O . ALA A 1 106 ? 0.496 -2.374 6.717 1.00 78.69 106 ALA A O 1
ATOM 803 N N . ALA A 1 107 ? -1.365 -1.272 7.301 1.00 77.19 107 ALA A N 1
ATOM 804 C CA . ALA A 1 107 ? -1.499 -0.578 6.020 1.00 77.19 107 ALA A CA 1
ATOM 805 C C . ALA A 1 107 ? -0.340 0.407 5.773 1.00 77.19 107 ALA A C 1
ATOM 807 O O . ALA A 1 107 ? 0.204 0.457 4.669 1.00 77.19 107 ALA A O 1
ATOM 808 N N . ILE A 1 108 ? 0.092 1.142 6.804 1.00 73.81 108 ILE A N 1
ATOM 809 C CA . ILE A 1 108 ? 1.277 2.010 6.742 1.00 73.81 108 ILE A CA 1
ATOM 810 C C . ILE A 1 108 ? 2.538 1.180 6.483 1.00 73.81 108 ILE A C 1
ATOM 812 O O . ILE A 1 108 ? 3.351 1.562 5.643 1.00 73.81 108 ILE A O 1
ATOM 816 N N . ALA A 1 109 ? 2.701 0.036 7.150 1.00 77.62 109 ALA A N 1
ATOM 817 C CA . ALA A 1 109 ? 3.833 -0.859 6.936 1.00 77.62 109 ALA A CA 1
ATOM 818 C C . ALA A 1 109 ? 3.878 -1.349 5.481 1.00 77.62 109 ALA A C 1
ATOM 820 O O . ALA A 1 109 ? 4.917 -1.221 4.839 1.00 77.62 109 ALA A O 1
ATOM 821 N N . ARG A 1 110 ? 2.744 -1.789 4.914 1.00 74.06 110 ARG A N 1
ATOM 822 C CA . ARG A 1 110 ? 2.654 -2.160 3.487 1.00 74.06 110 ARG A CA 1
ATOM 823 C C . ARG A 1 110 ? 3.002 -0.999 2.550 1.00 74.06 110 ARG A C 1
ATOM 825 O O . ARG A 1 110 ? 3.645 -1.214 1.529 1.00 74.06 110 ARG A O 1
ATOM 832 N N . ALA A 1 111 ? 2.603 0.226 2.889 1.00 72.12 111 ALA A N 1
ATOM 833 C CA . ALA A 1 111 ? 2.908 1.408 2.084 1.00 72.12 111 ALA A CA 1
ATOM 834 C C . ALA A 1 111 ? 4.382 1.856 2.178 1.00 72.12 111 ALA A C 1
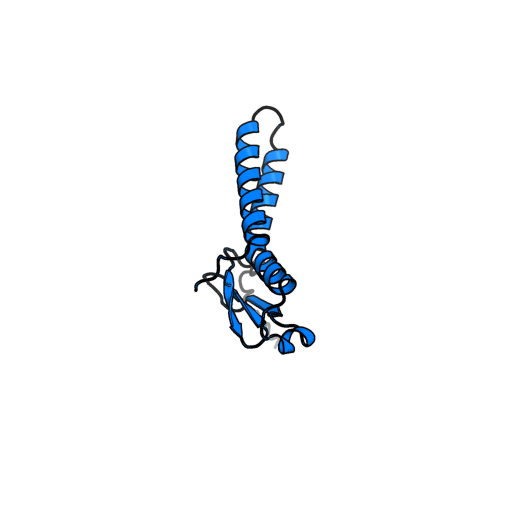ATOM 836 O O . ALA A 1 111 ? 4.880 2.503 1.258 1.00 72.12 111 ALA A O 1
ATOM 837 N N . THR A 1 112 ? 5.080 1.544 3.276 1.00 68.81 112 THR A N 1
ATOM 838 C CA . THR A 1 112 ? 6.406 2.114 3.595 1.00 68.81 112 THR A CA 1
ATOM 839 C C . THR A 1 112 ? 7.560 1.112 3.554 1.00 68.81 112 THR A C 1
ATOM 841 O O . THR A 1 112 ? 8.704 1.528 3.367 1.00 68.81 112 THR A O 1
ATOM 844 N N . GLN A 1 113 ? 7.309 -0.193 3.684 1.00 69.62 113 GLN A N 1
ATOM 845 C CA . GLN A 1 113 ? 8.361 -1.211 3.684 1.00 69.62 113 GLN A CA 1
ATOM 846 C C . GLN A 1 113 ? 8.671 -1.721 2.270 1.00 69.62 113 GLN A C 1
ATOM 848 O O . GLN A 1 113 ? 7.756 -1.965 1.483 1.00 69.62 113 GLN A O 1
ATOM 853 N N . PRO A 1 114 ? 9.954 -1.910 1.915 1.00 48.38 114 PRO A N 1
ATOM 854 C CA . PRO A 1 114 ? 10.310 -2.641 0.717 1.00 48.38 114 PRO A CA 1
ATOM 855 C C . PRO A 1 114 ? 9.998 -4.127 0.836 1.00 48.38 114 PRO A C 1
ATOM 857 O O . PRO A 1 114 ? 10.488 -4.784 1.748 1.00 48.38 114 PRO A O 1
ATOM 860 N N . GLU A 1 115 ? 9.191 -4.637 -0.104 1.00 53.78 115 GLU A N 1
ATOM 861 C CA . GLU A 1 115 ? 9.034 -6.074 -0.356 1.00 53.78 115 GLU A CA 1
ATOM 862 C C . GLU A 1 115 ? 10.441 -6.680 -0.417 1.00 53.78 115 GLU A C 1
ATOM 864 O O . GLU A 1 115 ? 11.266 -6.251 -1.231 1.00 53.78 115 GLU A O 1
ATOM 869 N N . ALA A 1 116 ? 10.745 -7.592 0.506 1.00 45.06 116 ALA A N 1
ATOM 870 C CA . ALA A 1 116 ? 12.055 -8.217 0.586 1.00 45.06 116 ALA A CA 1
ATOM 871 C C . ALA A 1 116 ? 12.381 -8.848 -0.775 1.00 45.06 116 ALA A C 1
ATOM 873 O O . ALA A 1 116 ? 11.617 -9.670 -1.282 1.00 45.06 116 ALA A O 1
ATOM 874 N N . GLY A 1 117 ? 13.482 -8.400 -1.385 1.00 37.78 117 GLY A N 1
ATOM 875 C CA . GLY A 1 117 ? 13.912 -8.855 -2.701 1.00 37.78 117 GLY A CA 1
ATOM 876 C C . GLY A 1 117 ? 13.993 -10.377 -2.745 1.00 37.78 117 GLY A C 1
ATOM 877 O O . GLY A 1 117 ? 14.605 -10.996 -1.878 1.00 37.78 117 GLY A O 1
ATOM 878 N N . SER A 1 118 ? 13.343 -10.970 -3.744 1.00 40.25 118 SER A N 1
ATOM 879 C CA . SER A 1 118 ? 13.636 -12.342 -4.151 1.00 40.25 118 SER A CA 1
ATOM 880 C C . SER A 1 118 ? 14.975 -12.311 -4.8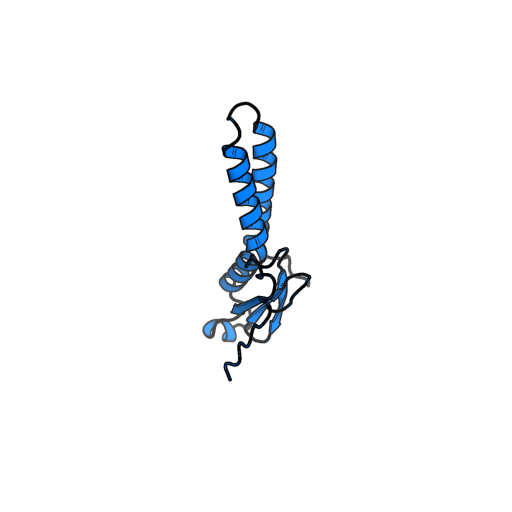87 1.00 40.25 118 SER A C 1
ATOM 882 O O . SER A 1 118 ? 15.098 -11.577 -5.869 1.00 40.25 118 SER A O 1
ATOM 884 N N . GLU A 1 119 ? 15.960 -13.022 -4.333 1.00 32.75 119 GLU A N 1
ATOM 885 C CA . GLU A 1 119 ? 17.316 -13.224 -4.874 1.00 32.75 119 GLU A CA 1
ATOM 886 C C . GLU A 1 119 ? 17.330 -13.822 -6.288 1.00 32.75 119 GLU A C 1
ATOM 888 O O . GLU A 1 119 ? 16.447 -14.659 -6.599 1.00 32.75 119 GLU A O 1
#